Protein AF-A0A1Q5SZE1-F1 (afdb_monomer_lite)

Organism: NCBI:txid1316194

Structure (mmCIF, N/CA/C/O backbone):
data_AF-A0A1Q5SZE1-F1
#
_entry.id   AF-A0A1Q5SZE1-F1
#
loop_
_atom_site.group_PDB
_atom_site.id
_atom_site.type_symbol
_atom_site.label_atom_id
_atom_site.label_alt_id
_atom_site.label_comp_id
_atom_site.label_asym_id
_atom_site.label_entity_id
_atom_site.label_seq_id
_atom_site.pdbx_PDB_ins_code
_atom_site.Cartn_x
_atom_site.Cartn_y
_atom_site.Cartn_z
_atom_site.occupancy
_atom_site.B_iso_or_equiv
_atom_site.auth_seq_id
_atom_site.auth_comp_id
_atom_site.auth_asym_id
_atom_site.auth_atom_id
_atom_site.pdbx_PDB_model_num
ATOM 1 N N . MET A 1 1 ? -54.361 3.377 -15.193 1.00 47.22 1 MET A N 1
ATOM 2 C CA . MET A 1 1 ? -52.986 2.835 -15.245 1.00 47.22 1 MET A CA 1
ATOM 3 C C . MET A 1 1 ? -52.218 3.405 -14.065 1.00 47.22 1 MET A C 1
ATOM 5 O O . MET A 1 1 ? -51.927 4.592 -14.058 1.00 47.22 1 MET A O 1
ATOM 9 N N . LEU A 1 2 ? -52.022 2.599 -13.020 1.00 58.91 2 LEU A N 1
ATOM 10 C CA . LEU A 1 2 ? -51.396 3.005 -11.760 1.00 58.91 2 LEU A CA 1
ATOM 11 C C . LEU A 1 2 ? -49.869 2.916 -11.937 1.00 58.91 2 LEU A C 1
ATOM 13 O O . LEU A 1 2 ? -49.312 1.821 -11.994 1.00 58.91 2 LEU A O 1
ATOM 17 N N . GLY A 1 3 ? -49.221 4.065 -12.140 1.00 62.06 3 GLY A N 1
ATOM 18 C CA . GLY A 1 3 ? -47.772 4.166 -12.319 1.00 62.06 3 GLY A CA 1
ATOM 19 C C . GLY A 1 3 ? -47.040 3.724 -11.054 1.00 62.06 3 GLY A C 1
ATOM 20 O O . GLY A 1 3 ? -47.365 4.174 -9.957 1.00 62.06 3 GLY A O 1
ATOM 21 N N . ARG A 1 4 ? -46.071 2.816 -11.196 1.00 68.25 4 ARG A N 1
ATOM 22 C CA . ARG A 1 4 ? -45.222 2.398 -10.076 1.00 68.25 4 ARG A CA 1
ATOM 23 C C . ARG A 1 4 ? -44.398 3.607 -9.612 1.00 68.25 4 ARG A C 1
ATOM 25 O O . ARG A 1 4 ? -43.793 4.252 -10.470 1.00 68.25 4 ARG A O 1
ATOM 32 N N . PRO A 1 5 ? -44.346 3.920 -8.304 1.00 70.19 5 PRO A N 1
ATOM 33 C CA . PRO A 1 5 ? -43.441 4.942 -7.794 1.00 70.19 5 PRO A CA 1
ATOM 34 C C . PRO A 1 5 ? -42.013 4.613 -8.230 1.00 70.19 5 PRO A C 1
ATOM 36 O O . PRO A 1 5 ? -41.597 3.455 -8.140 1.00 70.19 5 PRO A O 1
ATOM 39 N N . ALA A 1 6 ? -41.267 5.610 -8.706 1.00 66.56 6 ALA A N 1
ATOM 40 C CA . ALA A 1 6 ? -39.836 5.464 -8.925 1.00 66.56 6 ALA A CA 1
ATOM 41 C C . ALA A 1 6 ? -39.197 5.130 -7.573 1.00 66.56 6 ALA A C 1
ATOM 43 O O . ALA A 1 6 ? -39.051 5.992 -6.708 1.00 66.56 6 ALA A O 1
ATOM 44 N N . MET A 1 7 ? -38.878 3.854 -7.368 1.00 64.06 7 MET A N 1
ATOM 45 C CA . MET A 1 7 ? -38.152 3.394 -6.197 1.00 64.06 7 MET A CA 1
ATOM 46 C C . MET A 1 7 ? -36.714 3.875 -6.383 1.00 64.06 7 MET A C 1
ATOM 48 O O . MET A 1 7 ? -35.881 3.200 -6.985 1.00 64.06 7 MET A O 1
ATOM 52 N N . ILE A 1 8 ? -36.460 5.118 -5.977 1.00 64.56 8 ILE A N 1
ATOM 53 C CA . ILE A 1 8 ? -35.122 5.692 -5.946 1.00 64.56 8 ILE A CA 1
ATOM 54 C C . ILE A 1 8 ? -34.303 4.742 -5.080 1.00 64.56 8 ILE A C 1
ATOM 56 O O . ILE A 1 8 ? -34.582 4.594 -3.891 1.00 64.56 8 ILE A O 1
ATOM 60 N N . SER A 1 9 ? -33.339 4.050 -5.688 1.00 64.25 9 SER A N 1
ATOM 61 C CA . SER A 1 9 ? -32.320 3.296 -4.967 1.00 64.25 9 SER A CA 1
ATOM 62 C C . SER A 1 9 ? -31.549 4.305 -4.123 1.00 64.25 9 SER A C 1
ATOM 64 O O . SER A 1 9 ? -30.546 4.860 -4.574 1.00 64.25 9 SER A O 1
ATOM 66 N N . GLN A 1 10 ? -32.037 4.590 -2.918 1.00 66.12 10 GLN A N 1
ATOM 67 C CA . GLN A 1 10 ? -31.289 5.326 -1.917 1.00 66.12 10 GLN A CA 1
ATOM 68 C C . GLN A 1 10 ? -30.089 4.448 -1.591 1.00 66.12 10 GLN A C 1
ATOM 70 O O . GLN A 1 10 ? -30.203 3.501 -0.818 1.00 66.12 10 GLN A O 1
ATOM 75 N N . ARG A 1 11 ? -28.952 4.694 -2.256 1.00 67.94 11 ARG A N 1
ATOM 76 C CA . ARG A 1 11 ? -27.690 4.078 -1.857 1.00 67.94 11 ARG A CA 1
ATOM 77 C C . ARG A 1 11 ? -27.478 4.503 -0.409 1.00 67.94 11 ARG A C 1
ATOM 79 O O . ARG A 1 11 ? -27.342 5.708 -0.182 1.00 67.94 11 ARG A O 1
ATOM 86 N N . PRO A 1 12 ? -27.481 3.577 0.561 1.00 67.31 12 PRO A N 1
ATOM 87 C CA . PRO A 1 12 ? -27.138 3.950 1.915 1.00 67.31 12 PRO A CA 1
ATOM 88 C C . PRO A 1 12 ? -25.728 4.538 1.874 1.00 67.31 12 PRO A C 1
ATOM 90 O O . PRO A 1 12 ? -24.790 3.903 1.389 1.00 67.31 12 PRO A O 1
ATOM 93 N N . LEU A 1 13 ? -25.591 5.779 2.338 1.00 74.94 13 LEU A N 1
ATOM 94 C CA . LEU A 1 13 ? -24.317 6.489 2.429 1.00 74.94 13 LEU A CA 1
ATOM 95 C C . LEU A 1 13 ? -23.530 6.000 3.659 1.00 74.94 13 LEU A C 1
ATOM 97 O O . LEU A 1 13 ? -22.992 6.796 4.425 1.00 74.94 13 LEU A O 1
ATOM 101 N N . SER A 1 14 ? -23.532 4.689 3.912 1.00 76.62 14 SER A N 1
ATOM 102 C CA . SER A 1 14 ? -22.815 4.121 5.046 1.00 76.62 14 SER A CA 1
ATOM 103 C C . SER A 1 14 ? -21.314 4.277 4.801 1.00 76.62 14 SER A C 1
ATOM 105 O O . SER A 1 14 ? -20.842 3.893 3.722 1.00 76.62 14 SER A O 1
ATOM 107 N N . PRO A 1 15 ? -20.552 4.821 5.763 1.00 78.75 15 PRO A N 1
ATOM 108 C CA . PRO A 1 15 ? -19.106 4.888 5.637 1.00 78.75 15 PRO A CA 1
ATOM 109 C C . PRO A 1 15 ? -18.538 3.480 5.451 1.00 78.75 15 P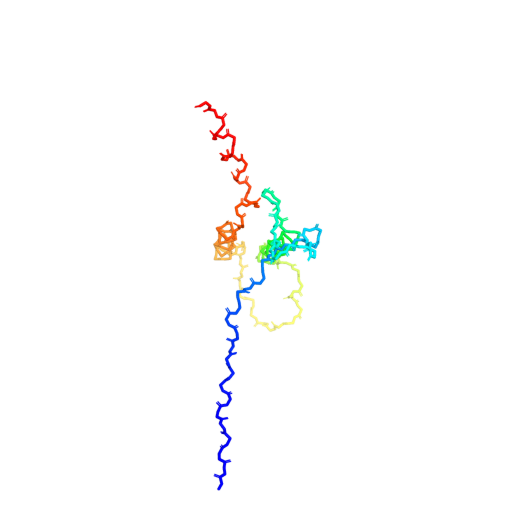RO A C 1
ATOM 111 O O . PRO A 1 15 ? -19.100 2.493 5.934 1.00 78.75 15 PRO A O 1
ATOM 114 N N . LYS A 1 16 ? -17.415 3.383 4.735 1.00 77.38 16 LYS A N 1
ATOM 115 C CA . LYS A 1 16 ? -16.717 2.105 4.598 1.00 77.38 16 LYS A CA 1
ATOM 116 C C . LYS A 1 16 ? -16.305 1.605 5.990 1.00 77.38 16 LYS A C 1
ATOM 118 O O . LYS A 1 16 ? -15.886 2.425 6.812 1.00 77.38 16 LYS A O 1
ATOM 123 N N . PRO A 1 17 ? -16.392 0.291 6.249 1.00 81.12 17 PRO A N 1
ATOM 124 C CA . PRO A 1 17 ? -15.887 -0.281 7.487 1.00 81.12 17 PRO A CA 1
ATOM 125 C C . PRO A 1 17 ? -14.421 0.101 7.699 1.00 81.12 17 PRO A C 1
ATOM 127 O O . PRO A 1 17 ? -13.633 0.121 6.749 1.00 81.12 17 PRO A O 1
ATOM 130 N N . LYS A 1 18 ? -14.058 0.407 8.946 1.00 83.38 18 LYS A N 1
ATOM 131 C CA . LYS A 1 18 ? -12.654 0.578 9.328 1.00 83.38 18 LYS A CA 1
ATOM 132 C C . LYS A 1 18 ? -11.941 -0.772 9.210 1.00 83.38 18 LYS A C 1
ATOM 134 O O . LYS A 1 18 ? -12.532 -1.811 9.489 1.00 83.38 18 LYS A O 1
ATOM 139 N N . ALA A 1 19 ? -10.671 -0.747 8.818 1.00 85.00 19 ALA A N 1
ATOM 140 C CA . ALA A 1 19 ? -9.832 -1.938 8.827 1.00 85.00 19 ALA A CA 1
ATOM 141 C C . ALA A 1 19 ? -9.418 -2.244 10.272 1.00 85.00 19 ALA A C 1
ATOM 143 O O . ALA A 1 19 ? -8.581 -1.542 10.840 1.00 85.00 19 ALA A O 1
ATOM 144 N N . ILE A 1 20 ? -10.077 -3.233 10.872 1.00 88.00 20 ILE A N 1
ATOM 145 C CA . ILE A 1 20 ? -9.874 -3.686 12.250 1.00 88.00 20 ILE A CA 1
ATOM 146 C C . ILE A 1 20 ? -9.666 -5.194 12.189 1.00 88.00 20 ILE A C 1
ATOM 148 O O . ILE A 1 20 ? -10.391 -5.885 11.476 1.00 88.00 20 ILE A O 1
ATOM 152 N N . ASP A 1 21 ? -8.686 -5.699 12.929 1.00 89.62 21 ASP A N 1
ATOM 153 C CA . ASP A 1 21 ? -8.471 -7.140 13.023 1.00 89.62 21 ASP A CA 1
ATOM 154 C C . ASP A 1 21 ? -9.548 -7.822 13.876 1.00 89.62 21 ASP A C 1
ATOM 156 O O . ASP A 1 21 ? -9.929 -7.313 14.929 1.00 89.62 21 ASP A O 1
ATOM 160 N N . ASP A 1 22 ? -9.940 -9.037 13.484 1.00 90.19 22 ASP A N 1
ATOM 161 C CA . ASP A 1 22 ? -10.996 -9.819 14.147 1.00 90.19 22 ASP A CA 1
ATOM 162 C C . ASP A 1 22 ? -10.778 -10.019 15.654 1.00 90.19 22 ASP A C 1
ATOM 164 O O . ASP A 1 22 ? -11.732 -10.091 16.421 1.00 90.19 22 ASP A O 1
ATOM 168 N N . CYS A 1 23 ? -9.521 -10.067 16.109 1.00 88.56 23 CYS A N 1
ATOM 169 C CA . CYS A 1 23 ? -9.184 -10.196 17.531 1.00 88.56 23 CYS A CA 1
ATOM 170 C C . CYS A 1 23 ? -9.579 -8.980 18.382 1.00 88.56 23 CYS A C 1
ATOM 172 O O . CYS A 1 23 ? -9.575 -9.076 19.607 1.00 88.56 23 CYS A O 1
ATOM 174 N N . TYR A 1 24 ? -9.882 -7.849 17.747 1.00 88.31 24 TYR A N 1
ATOM 175 C CA . TYR A 1 24 ? -10.356 -6.629 18.397 1.00 88.31 24 TYR A CA 1
ATOM 176 C C . TYR A 1 24 ? -11.858 -6.410 18.190 1.00 88.31 24 TYR A C 1
ATOM 178 O O . TYR A 1 24 ? -12.382 -5.371 18.584 1.00 88.31 24 TYR A O 1
ATOM 186 N N . LEU A 1 25 ? -12.556 -7.372 17.578 1.00 88.00 25 LEU A N 1
ATOM 187 C CA . LEU A 1 25 ? -14.007 -7.348 17.468 1.00 88.00 25 LEU A CA 1
ATOM 188 C C . LEU A 1 25 ? -14.622 -7.955 18.730 1.00 88.00 25 LEU A C 1
ATOM 190 O O . LEU A 1 25 ? -14.391 -9.115 19.071 1.00 88.00 25 LEU A O 1
ATOM 194 N N . THR A 1 26 ? -15.426 -7.162 19.424 1.00 86.38 26 THR A N 1
ATOM 195 C CA . THR A 1 26 ? -16.081 -7.523 20.682 1.00 86.38 26 THR A CA 1
ATOM 196 C C . THR A 1 26 ? -17.587 -7.356 20.527 1.00 86.38 26 THR A C 1
ATOM 198 O O . THR A 1 26 ? -18.079 -6.305 20.135 1.00 86.38 26 THR A O 1
ATOM 201 N N . VAL A 1 27 ? -18.355 -8.401 20.850 1.00 81.81 27 VAL A N 1
ATOM 202 C CA . VAL A 1 27 ? -19.830 -8.381 20.719 1.00 81.81 27 VAL A CA 1
ATOM 203 C C . VAL A 1 27 ? -20.483 -7.399 21.705 1.00 81.81 27 VAL A C 1
ATOM 205 O O . VAL A 1 27 ? -21.605 -6.953 21.489 1.00 81.81 27 VAL A O 1
ATOM 208 N N . ALA A 1 28 ? -19.783 -7.067 22.792 1.00 81.69 28 ALA A N 1
ATOM 209 C CA . ALA A 1 28 ? -20.268 -6.162 23.828 1.00 81.69 28 ALA A CA 1
ATOM 210 C C . ALA A 1 28 ? -20.150 -4.675 23.452 1.00 81.69 28 ALA A C 1
ATOM 212 O O . ALA A 1 28 ? -20.888 -3.860 24.005 1.00 81.69 28 ALA A O 1
ATOM 213 N N . ASP A 1 29 ? -19.255 -4.317 22.525 1.00 80.94 29 ASP A N 1
ATOM 214 C CA . ASP A 1 29 ? -18.976 -2.920 22.208 1.00 80.94 29 ASP A CA 1
ATOM 215 C C . ASP A 1 29 ? -19.756 -2.468 20.972 1.00 80.94 29 ASP A C 1
ATOM 217 O O . ASP A 1 29 ? -19.758 -3.114 19.926 1.00 80.94 29 ASP A O 1
ATOM 221 N N . ALA A 1 30 ? -20.398 -1.303 21.072 1.00 76.94 30 ALA A N 1
ATOM 222 C CA . ALA A 1 30 ? -21.099 -0.687 19.943 1.00 76.94 30 ALA A CA 1
ATOM 223 C C . ALA A 1 30 ? -20.137 -0.212 18.836 1.00 76.94 30 ALA A C 1
ATOM 225 O O . ALA A 1 30 ? -20.548 -0.004 17.693 1.00 76.94 30 ALA A O 1
ATOM 226 N N . THR A 1 31 ? -18.858 -0.023 19.175 1.00 80.19 31 THR A N 1
ATOM 227 C CA . THR A 1 31 ? -17.796 0.403 18.263 1.00 80.19 31 THR A CA 1
ATOM 228 C C . THR A 1 31 ? -16.505 -0.329 18.599 1.00 80.19 31 THR A C 1
ATOM 230 O O . THR A 1 31 ? -16.006 -0.199 19.714 1.00 80.19 31 THR A O 1
ATOM 233 N N . CYS A 1 32 ? -15.934 -1.034 17.627 1.00 84.19 32 CYS A N 1
ATOM 234 C CA . CYS A 1 32 ? -14.604 -1.623 17.752 1.00 84.19 32 CYS A CA 1
ATOM 235 C C . CYS A 1 32 ? -13.579 -0.701 17.083 1.00 84.19 32 CYS A C 1
ATOM 237 O O . CYS A 1 32 ? -13.858 -0.113 16.035 1.00 84.19 32 CYS A O 1
ATOM 239 N N . GLU A 1 33 ? -12.389 -0.590 17.667 1.00 87.19 33 GLU A N 1
ATOM 240 C CA . GLU A 1 33 ? -11.251 0.100 17.065 1.00 87.19 33 GLU A CA 1
ATOM 241 C C . GLU A 1 33 ? -9.984 -0.723 17.249 1.00 87.19 33 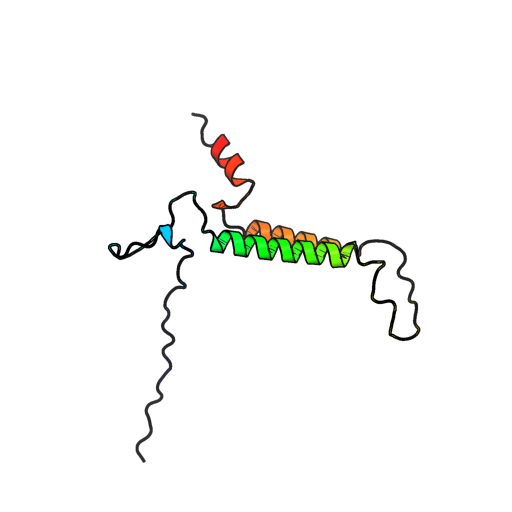GLU A C 1
ATOM 243 O O . GLU A 1 33 ? -9.834 -1.489 18.199 1.00 87.19 33 GLU A O 1
ATOM 248 N N . GLN A 1 34 ? -9.052 -0.552 16.322 1.00 87.50 34 GLN A N 1
ATOM 249 C CA . GLN A 1 34 ? -7.744 -1.158 16.452 1.00 87.50 34 GLN A CA 1
ATOM 250 C C . GLN A 1 34 ? -6.903 -0.391 17.478 1.00 87.50 34 GLN A C 1
ATOM 252 O O . GLN A 1 34 ? -6.929 0.844 17.466 1.00 87.50 34 GLN A O 1
ATOM 257 N N . PRO A 1 35 ? -6.127 -1.077 18.336 1.00 86.06 35 PRO A N 1
ATOM 258 C CA . PRO A 1 35 ? -5.308 -0.403 19.331 1.00 86.06 35 PRO A CA 1
ATOM 259 C C . PRO A 1 35 ? -4.324 0.600 18.709 1.00 86.06 35 PRO A C 1
ATOM 261 O O . PRO A 1 35 ? -3.793 0.360 17.617 1.00 86.06 35 PRO A O 1
ATOM 264 N N . PRO A 1 36 ? -4.020 1.706 19.408 1.00 82.19 36 PRO A N 1
ATOM 265 C CA . PRO A 1 36 ? -3.084 2.705 18.915 1.00 82.19 36 PRO A CA 1
ATOM 266 C C . PRO A 1 36 ? -1.690 2.095 18.733 1.00 82.19 36 PRO A C 1
ATOM 268 O O . PRO A 1 36 ? -1.197 1.362 19.587 1.00 82.19 36 PRO A O 1
ATOM 271 N N . GLY A 1 37 ? -1.041 2.407 17.611 1.00 77.69 37 GLY A N 1
ATOM 272 C CA . GLY A 1 37 ? 0.289 1.881 17.289 1.00 77.69 37 GLY A CA 1
ATOM 273 C C . GLY A 1 37 ? 0.291 0.485 16.659 1.00 77.69 37 GLY A C 1
ATOM 274 O O . GLY A 1 37 ? 1.334 0.055 16.173 1.00 77.69 37 GLY A O 1
ATOM 275 N N . ILE A 1 38 ? -0.856 -0.196 16.611 1.00 82.12 38 ILE A N 1
ATOM 276 C CA . ILE A 1 38 ? -1.026 -1.461 15.895 1.00 82.12 38 ILE A CA 1
ATOM 277 C C . ILE A 1 38 ? -1.703 -1.152 14.561 1.00 82.12 38 ILE A C 1
ATOM 279 O O . ILE A 1 38 ? -2.651 -0.370 14.509 1.00 82.12 38 ILE A O 1
ATOM 283 N N . PHE A 1 39 ? -1.191 -1.724 13.473 1.00 85.00 39 PHE A N 1
ATOM 284 C CA . PHE A 1 39 ? -1.805 -1.655 12.147 1.00 85.00 39 PHE A CA 1
ATOM 285 C C . PHE A 1 39 ? -2.666 -2.895 11.895 1.00 85.00 39 PHE A C 1
ATOM 287 O O . PHE A 1 39 ? -2.426 -3.948 12.483 1.00 85.00 39 PHE A O 1
ATOM 294 N N . SER A 1 40 ? -3.646 -2.780 10.995 1.00 88.50 40 SER A N 1
ATOM 295 C CA . SER A 1 40 ? -4.493 -3.924 10.677 1.00 88.50 40 SER A CA 1
ATOM 296 C C . SER A 1 40 ? -3.698 -4.863 9.807 1.00 88.50 40 SER A C 1
ATOM 298 O O . SER A 1 40 ? -3.066 -4.421 8.842 1.00 88.50 40 SER A O 1
ATOM 300 N N . ARG A 1 41 ? -3.760 -6.159 10.107 1.00 89.31 41 ARG A N 1
ATOM 301 C CA . ARG A 1 41 ? -3.134 -7.200 9.293 1.00 89.31 41 ARG A CA 1
ATOM 302 C C . ARG A 1 41 ? -3.586 -7.106 7.841 1.00 89.31 41 ARG A C 1
ATOM 304 O O . ARG A 1 41 ? -2.746 -7.209 6.951 1.00 89.31 41 ARG A O 1
ATOM 311 N N . ILE A 1 42 ? -4.872 -6.831 7.594 1.00 89.06 42 ILE A N 1
ATOM 312 C CA . ILE A 1 42 ? -5.371 -6.681 6.223 1.00 89.06 42 ILE A CA 1
ATOM 313 C C . ILE A 1 42 ? -4.841 -5.407 5.563 1.00 89.06 42 ILE A C 1
ATOM 315 O O . ILE A 1 42 ? -4.416 -5.457 4.413 1.00 89.06 42 ILE A O 1
ATOM 319 N N . SER A 1 43 ? -4.796 -4.280 6.281 1.00 88.12 43 SER A N 1
ATOM 320 C CA . SER A 1 43 ? -4.243 -3.032 5.738 1.00 88.12 43 SER A CA 1
ATOM 321 C C . SER A 1 43 ? -2.770 -3.179 5.385 1.00 88.12 43 SER A C 1
ATOM 323 O O . SER A 1 43 ? -2.365 -2.800 4.294 1.00 88.12 43 SER A O 1
ATOM 325 N N . TRP A 1 44 ? -1.978 -3.779 6.273 1.00 88.88 44 TRP A N 1
ATOM 326 C CA . TRP A 1 44 ? -0.567 -4.048 6.013 1.00 88.88 44 TRP A CA 1
ATOM 327 C C . TRP A 1 44 ? -0.367 -4.971 4.817 1.00 88.88 44 TRP A C 1
ATOM 329 O O . TRP A 1 44 ? 0.481 -4.706 3.965 1.00 88.88 44 TRP A O 1
ATOM 339 N N . PHE A 1 45 ? -1.181 -6.021 4.715 1.00 91.19 45 PHE A N 1
ATOM 340 C CA . PHE A 1 45 ? -1.132 -6.933 3.582 1.00 91.19 45 PHE A CA 1
ATOM 341 C C . PHE A 1 45 ? -1.450 -6.218 2.263 1.00 91.19 45 PHE A C 1
ATOM 343 O O . PHE A 1 45 ? -0.722 -6.380 1.288 1.00 91.19 45 PHE A O 1
ATOM 350 N N . VAL A 1 46 ? -2.480 -5.368 2.240 1.00 91.12 46 VAL A N 1
ATOM 351 C CA . VAL A 1 46 ? -2.846 -4.569 1.060 1.00 91.12 46 VAL A CA 1
ATOM 352 C C . VAL A 1 46 ? -1.712 -3.632 0.642 1.00 91.12 46 VAL A C 1
ATOM 354 O O . VAL A 1 46 ? -1.366 -3.602 -0.537 1.00 91.12 46 VAL A O 1
ATOM 357 N N . GLU A 1 47 ? -1.100 -2.900 1.576 1.00 91.31 47 GLU A N 1
ATOM 358 C CA . GLU A 1 47 ? 0.038 -2.030 1.239 1.00 91.31 47 GLU A CA 1
ATOM 359 C C . GLU A 1 47 ? 1.254 -2.836 0.753 1.00 91.31 47 GLU A C 1
ATOM 361 O O . GLU A 1 47 ? 1.945 -2.420 -0.176 1.00 91.31 47 GLU A O 1
ATOM 366 N N . THR A 1 48 ? 1.469 -4.036 1.300 1.00 92.06 48 THR A N 1
ATOM 367 C CA . THR A 1 48 ? 2.524 -4.953 0.837 1.00 92.06 48 THR A CA 1
ATOM 368 C C . THR A 1 48 ? 2.279 -5.419 -0.599 1.00 92.06 48 THR A C 1
ATOM 370 O O . THR A 1 48 ? 3.218 -5.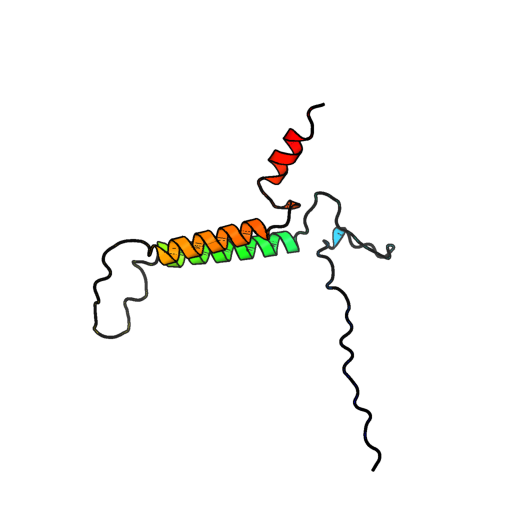481 -1.392 1.00 92.06 48 THR A O 1
ATOM 373 N N . LEU A 1 49 ? 1.027 -5.710 -0.970 1.00 94.56 49 LEU A N 1
ATOM 374 C CA . LEU A 1 49 ? 0.679 -6.082 -2.344 1.00 94.56 49 LEU A CA 1
ATOM 375 C C . LEU A 1 49 ? 0.935 -4.941 -3.333 1.00 94.56 49 LEU A C 1
ATOM 377 O O . LEU A 1 49 ? 1.501 -5.191 -4.394 1.00 94.56 49 LEU A O 1
ATOM 381 N N . LYS A 1 50 ? 0.587 -3.698 -2.975 1.00 92.38 50 LYS A N 1
ATOM 382 C CA . LYS A 1 50 ? 0.879 -2.524 -3.815 1.00 92.38 50 LYS A CA 1
ATOM 383 C C . LYS A 1 50 ? 2.380 -2.343 -4.025 1.00 92.38 50 LYS A C 1
ATOM 385 O O . LYS A 1 50 ? 2.827 -2.130 -5.147 1.00 92.38 50 LYS A O 1
ATOM 390 N N . LEU A 1 51 ? 3.175 -2.486 -2.963 1.00 92.00 51 LEU A N 1
ATOM 391 C CA . LEU A 1 51 ? 4.631 -2.424 -3.079 1.00 92.00 51 LEU A CA 1
ATOM 392 C C . LEU A 1 51 ? 5.173 -3.546 -3.975 1.00 92.00 51 LEU A C 1
ATOM 394 O O . LEU A 1 51 ? 6.072 -3.321 -4.786 1.00 92.00 51 LEU A O 1
ATOM 398 N N . HIS A 1 52 ? 4.614 -4.753 -3.861 1.00 94.12 52 HIS A N 1
ATOM 399 C CA . HIS A 1 52 ? 5.004 -5.867 -4.716 1.00 94.12 52 HIS A CA 1
ATOM 400 C C . HIS A 1 52 ? 4.664 -5.614 -6.192 1.00 94.12 52 HIS A C 1
ATOM 402 O O . HIS A 1 52 ? 5.451 -5.978 -7.067 1.00 94.12 52 HIS A O 1
ATOM 408 N N . GLU A 1 53 ? 3.538 -4.967 -6.480 1.00 92.38 53 GLU A N 1
ATOM 409 C CA . GLU A 1 53 ? 3.164 -4.557 -7.834 1.00 92.38 53 GLU A CA 1
ATOM 410 C C . GLU A 1 53 ? 4.179 -3.568 -8.424 1.00 92.38 53 GLU A C 1
ATOM 412 O O . GLU A 1 53 ? 4.670 -3.791 -9.532 1.00 92.38 53 GLU A O 1
ATOM 417 N N . ILE A 1 54 ? 4.598 -2.557 -7.654 1.00 91.44 54 ILE A N 1
ATOM 418 C CA . ILE A 1 54 ? 5.660 -1.623 -8.065 1.00 91.44 54 ILE A CA 1
ATOM 419 C C . ILE A 1 54 ? 6.967 -2.385 -8.325 1.00 91.44 54 ILE A C 1
ATOM 421 O O . ILE A 1 54 ? 7.599 -2.204 -9.365 1.00 91.44 54 ILE A O 1
ATOM 425 N N . LEU A 1 55 ? 7.352 -3.308 -7.437 1.00 92.25 55 LEU A N 1
ATOM 426 C CA . LEU A 1 55 ? 8.538 -4.149 -7.630 1.00 92.25 55 LEU A CA 1
ATOM 427 C C . LEU A 1 55 ? 8.450 -4.988 -8.913 1.00 92.25 55 LEU A C 1
ATOM 429 O O . LEU A 1 55 ? 9.432 -5.113 -9.645 1.00 92.25 55 LEU A O 1
ATOM 433 N N . ARG A 1 56 ? 7.279 -5.554 -9.214 1.00 89.62 56 ARG A N 1
ATOM 434 C CA . ARG A 1 56 ? 7.050 -6.301 -10.454 1.00 89.62 56 ARG A CA 1
ATOM 435 C C . ARG A 1 56 ? 7.233 -5.398 -11.672 1.00 89.62 56 ARG A C 1
ATOM 437 O O . ARG A 1 56 ? 7.885 -5.811 -12.629 1.00 89.62 56 ARG A O 1
ATOM 444 N N . THR A 1 57 ? 6.710 -4.175 -11.624 1.00 87.69 57 THR A N 1
ATOM 445 C CA . THR A 1 57 ? 6.884 -3.167 -12.678 1.00 87.69 57 THR A CA 1
ATOM 446 C C . THR A 1 57 ? 8.355 -2.814 -12.881 1.00 87.69 57 THR A C 1
ATOM 448 O O . THR A 1 57 ? 8.810 -2.758 -14.022 1.00 87.69 57 THR A O 1
ATOM 451 N N . ILE A 1 58 ? 9.119 -2.649 -11.799 1.00 88.75 58 ILE A N 1
ATOM 452 C CA . ILE A 1 58 ? 10.569 -2.407 -11.839 1.00 88.75 58 ILE A CA 1
ATOM 453 C C . ILE A 1 58 ? 11.289 -3.565 -12.532 1.00 88.75 58 ILE A C 1
ATOM 455 O O . ILE A 1 58 ? 12.048 -3.348 -13.477 1.00 88.75 58 ILE A O 1
ATOM 459 N N . LEU A 1 59 ? 11.029 -4.800 -12.096 1.00 87.31 59 LEU A N 1
ATOM 460 C CA . LEU A 1 59 ? 11.647 -5.995 -12.670 1.00 87.31 59 LEU A CA 1
ATOM 461 C C . LEU A 1 59 ? 11.316 -6.139 -14.159 1.00 87.31 59 LEU A C 1
ATOM 463 O O . LEU A 1 59 ? 12.200 -6.404 -14.970 1.00 87.31 59 LEU A O 1
ATOM 467 N N . PHE A 1 60 ? 10.062 -5.897 -14.538 1.00 84.56 60 PHE A N 1
ATOM 468 C CA . PHE A 1 60 ? 9.643 -5.963 -15.931 1.00 84.56 60 PHE A CA 1
ATOM 469 C C . PHE A 1 60 ? 10.288 -4.862 -16.783 1.00 84.56 60 PHE A C 1
ATOM 471 O O . PHE A 1 60 ? 10.865 -5.150 -17.825 1.00 84.56 60 PHE A O 1
ATOM 478 N N . LYS A 1 61 ? 10.230 -3.600 -16.353 1.00 81.81 61 LYS A N 1
ATOM 479 C CA . LYS A 1 61 ? 10.691 -2.472 -17.174 1.00 81.81 61 LYS A CA 1
ATOM 480 C C . LYS A 1 61 ? 12.211 -2.367 -17.268 1.00 81.81 61 LYS A C 1
ATOM 482 O O . LYS A 1 61 ? 12.698 -1.945 -18.309 1.00 81.81 61 LYS A O 1
ATOM 487 N N . LEU A 1 62 ? 12.942 -2.716 -16.206 1.00 80.50 62 LEU A N 1
ATOM 488 C CA . LEU A 1 62 ? 14.395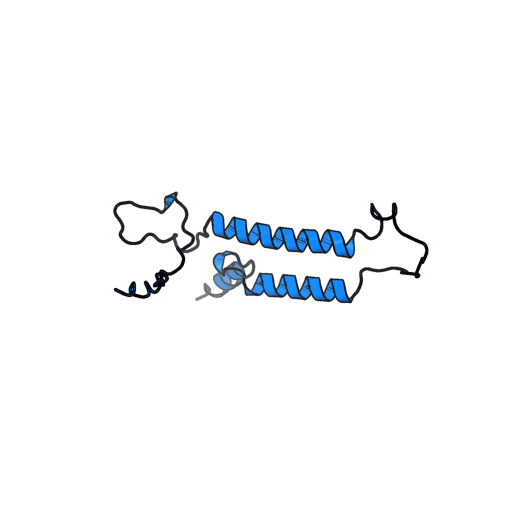 -2.510 -16.135 1.00 80.50 62 LEU A CA 1
ATOM 489 C C . LEU A 1 62 ? 15.213 -3.777 -16.403 1.00 80.50 62 LEU A C 1
ATOM 491 O O . LEU A 1 62 ? 16.387 -3.676 -16.752 1.00 80.50 62 LEU A O 1
ATOM 495 N N . TYR A 1 63 ? 14.628 -4.966 -16.220 1.00 76.44 63 TYR A N 1
ATOM 496 C CA . TYR A 1 63 ? 15.366 -6.231 -16.321 1.00 76.44 63 TYR A CA 1
ATOM 497 C C . TYR A 1 63 ? 14.820 -7.186 -17.388 1.00 76.44 63 TYR A C 1
ATOM 499 O O . TYR A 1 63 ? 15.518 -8.133 -17.747 1.00 76.44 63 TYR A O 1
ATOM 507 N N . ASN A 1 64 ? 13.644 -6.934 -17.979 1.00 69.38 64 ASN A N 1
ATOM 508 C CA . ASN A 1 64 ? 13.098 -7.780 -19.050 1.00 69.38 64 ASN A CA 1
ATOM 509 C C . ASN A 1 64 ? 13.682 -7.483 -20.447 1.00 69.38 64 ASN A C 1
ATOM 511 O O . ASN A 1 64 ? 13.115 -7.870 -21.465 1.00 69.38 64 ASN A O 1
ATOM 515 N N . HIS A 1 65 ? 14.833 -6.816 -20.532 1.00 61.38 65 HIS A N 1
ATOM 516 C CA . HIS A 1 65 ? 15.466 -6.450 -21.804 1.00 61.38 65 HIS A CA 1
ATOM 517 C C . HIS A 1 65 ? 16.068 -7.641 -22.585 1.00 61.38 65 HIS A C 1
ATOM 519 O O . HIS A 1 65 ? 16.739 -7.420 -23.591 1.00 61.38 65 HIS A O 1
ATOM 525 N N . GLY A 1 66 ? 15.861 -8.893 -22.152 1.00 55.03 66 GLY A N 1
ATOM 526 C CA . GLY A 1 66 ? 16.551 -10.046 -22.742 1.00 55.03 66 GLY A CA 1
ATOM 527 C C . GLY A 1 66 ? 15.889 -11.423 -22.652 1.00 55.03 66 GLY A C 1
ATOM 528 O O . GLY A 1 66 ? 16.576 -12.397 -22.942 1.00 55.03 66 GLY A O 1
ATOM 529 N N . GLY A 1 67 ? 14.610 -11.576 -22.285 1.00 51.94 67 GLY A N 1
ATOM 530 C CA . GLY A 1 67 ? 14.057 -12.932 -22.159 1.00 51.94 67 GLY A CA 1
ATOM 531 C C . GLY A 1 67 ? 12.539 -13.054 -22.185 1.00 51.94 67 GLY A C 1
ATOM 532 O O . GLY A 1 67 ? 11.916 -12.962 -21.139 1.00 51.94 67 GLY A O 1
ATOM 533 N N . LEU A 1 68 ? 12.016 -13.347 -23.385 1.00 50.72 68 LEU A N 1
ATOM 534 C CA . LEU A 1 68 ? 10.903 -14.258 -23.753 1.00 50.72 68 LEU A CA 1
ATOM 535 C C . LEU A 1 68 ? 9.920 -13.742 -24.817 1.00 50.72 68 LEU A C 1
ATOM 537 O O . LEU A 1 68 ? 9.090 -14.515 -25.270 1.00 50.72 68 LEU A O 1
ATOM 541 N N . GLU A 1 69 ? 10.070 -12.519 -25.321 1.00 48.34 69 GLU A N 1
ATOM 542 C CA . GLU A 1 69 ? 9.234 -11.996 -26.423 1.00 48.34 69 GLU A CA 1
ATOM 543 C C . GLU A 1 69 ? 10.073 -11.756 -27.692 1.00 48.34 69 GLU A C 1
ATOM 545 O O . GLU A 1 69 ? 9.990 -10.725 -28.350 1.00 48.34 69 GLU A O 1
ATOM 550 N N . ALA A 1 70 ? 10.932 -12.719 -28.031 1.00 45.78 70 ALA A N 1
ATOM 551 C CA . ALA A 1 70 ? 11.597 -12.788 -29.334 1.00 45.78 70 ALA A CA 1
ATOM 552 C C . ALA A 1 70 ? 11.166 -14.048 -30.094 1.00 45.78 70 ALA A C 1
ATOM 554 O O . ALA A 1 70 ? 12.000 -14.688 -30.733 1.00 45.78 70 ALA A O 1
ATOM 555 N N . PHE A 1 71 ? 9.890 -14.443 -29.985 1.00 46.81 71 PHE A N 1
ATOM 556 C CA . PHE A 1 71 ? 9.386 -15.577 -30.760 1.00 46.81 71 PHE A CA 1
ATOM 557 C C . PHE A 1 71 ? 8.404 -15.212 -31.870 1.00 46.81 71 PHE A C 1
ATOM 559 O O . PHE A 1 71 ? 8.477 -15.845 -32.914 1.00 46.81 71 PHE A O 1
ATOM 566 N N . GLU A 1 72 ? 7.559 -14.182 -31.770 1.00 48.78 72 GLU A N 1
ATOM 567 C CA . GLU A 1 72 ? 6.564 -13.953 -32.832 1.00 48.78 72 GLU A CA 1
ATOM 568 C C . GLU A 1 72 ? 6.200 -12.472 -32.990 1.00 48.78 72 GLU A C 1
ATOM 570 O O . GLU A 1 72 ? 5.365 -11.967 -32.256 1.00 48.78 72 GLU A O 1
ATOM 575 N N . ALA A 1 73 ? 6.824 -11.779 -33.953 1.00 44.72 73 ALA A N 1
ATOM 576 C CA . ALA A 1 73 ? 6.163 -10.822 -34.858 1.00 44.72 73 ALA A CA 1
ATOM 577 C C . ALA A 1 73 ? 7.189 -9.994 -35.655 1.00 44.72 73 ALA A C 1
ATOM 579 O O . ALA A 1 73 ? 7.848 -9.092 -35.149 1.00 44.72 73 ALA A O 1
ATOM 580 N N . THR A 1 74 ? 7.267 -10.301 -36.951 1.00 46.84 74 THR A N 1
ATOM 581 C CA . THR A 1 74 ? 7.459 -9.345 -38.056 1.00 46.84 74 THR A CA 1
ATOM 582 C C . THR A 1 74 ? 8.559 -8.283 -37.924 1.00 46.84 74 THR A C 1
ATOM 584 O O . THR A 1 74 ? 8.334 -7.164 -37.480 1.00 46.84 74 THR A O 1
ATOM 587 N N . GLY A 1 75 ? 9.724 -8.619 -38.480 1.00 45.59 75 GLY A N 1
ATOM 588 C CA . GLY A 1 75 ? 10.493 -7.779 -39.405 1.00 45.59 75 GLY A CA 1
ATOM 589 C C . GLY A 1 75 ? 10.333 -6.258 -39.325 1.00 45.59 75 GLY A C 1
ATOM 590 O O . GLY A 1 75 ? 9.857 -5.658 -40.280 1.00 45.59 75 GLY A O 1
ATOM 591 N N . HIS A 1 76 ? 10.821 -5.641 -38.254 1.00 40.38 76 HIS A N 1
ATOM 592 C CA . HIS A 1 76 ? 11.527 -4.357 -38.279 1.00 40.38 76 HIS A CA 1
ATOM 593 C C . HIS A 1 76 ? 12.342 -4.268 -36.987 1.00 40.38 76 HIS A C 1
ATOM 595 O O . HIS A 1 76 ? 11.845 -3.868 -35.939 1.00 40.38 7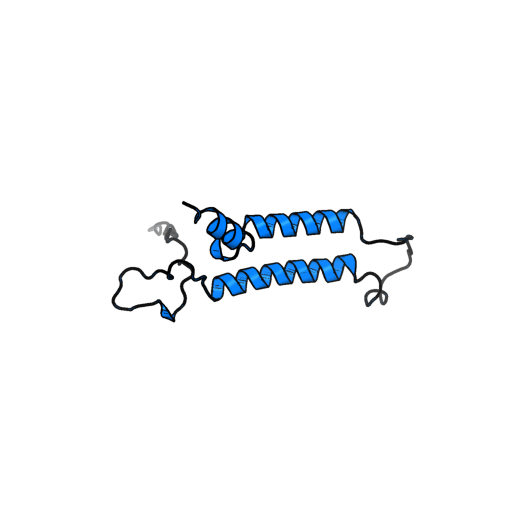6 HIS A O 1
ATOM 601 N N . GLN A 1 77 ? 13.611 -4.681 -37.051 1.00 48.78 77 GLN A N 1
ATOM 602 C CA . GLN A 1 77 ? 14.571 -4.368 -35.997 1.00 48.78 77 GLN A CA 1
ATOM 603 C C . GLN A 1 77 ? 14.846 -2.863 -36.047 1.00 48.78 77 GLN A C 1
ATOM 605 O O . GLN A 1 77 ? 15.769 -2.403 -36.718 1.00 48.78 77 GLN A O 1
ATOM 610 N N . THR A 1 78 ? 14.027 -2.073 -35.358 1.00 42.75 78 THR A N 1
ATOM 611 C CA . THR A 1 78 ? 14.427 -0.719 -34.995 1.00 42.75 78 THR A CA 1
ATOM 612 C C . THR A 1 78 ? 15.357 -0.838 -33.803 1.00 42.75 78 THR A C 1
ATOM 614 O O . THR A 1 78 ? 14.932 -1.145 -32.692 1.00 42.75 78 THR A O 1
ATOM 617 N N . ASN A 1 79 ? 16.640 -0.641 -34.081 1.00 49.19 79 ASN A N 1
ATOM 618 C CA . ASN A 1 79 ? 17.709 -0.332 -33.140 1.00 49.19 79 ASN A CA 1
ATOM 619 C C . ASN A 1 79 ? 17.194 0.253 -31.808 1.00 49.19 79 ASN A C 1
ATOM 621 O O . ASN A 1 79 ? 16.946 1.453 -31.732 1.00 49.19 79 ASN A O 1
ATOM 625 N N . SER A 1 80 ? 17.094 -0.548 -30.745 1.00 48.94 80 SER A N 1
ATOM 626 C CA . SER A 1 80 ? 17.048 -0.004 -29.384 1.00 48.94 80 SER A CA 1
ATOM 627 C C . SER A 1 80 ? 18.323 -0.403 -28.666 1.00 48.94 80 SER A C 1
ATOM 629 O O . SER A 1 80 ? 18.435 -1.418 -27.982 1.00 48.94 80 SER A O 1
ATOM 631 N N . ARG A 1 81 ? 19.347 0.395 -28.948 1.00 48.47 81 ARG A N 1
ATOM 632 C CA . ARG A 1 81 ? 20.638 0.357 -28.287 1.00 48.47 81 ARG A CA 1
ATOM 633 C C . ARG A 1 81 ? 20.456 0.895 -26.864 1.00 48.47 81 ARG A C 1
ATOM 635 O O . ARG A 1 81 ? 20.409 2.099 -26.670 1.00 48.47 81 ARG A O 1
ATOM 642 N N . ASN A 1 82 ? 20.471 -0.034 -25.914 1.00 60.53 82 ASN A N 1
ATOM 643 C CA . ASN A 1 82 ? 21.179 0.042 -24.634 1.00 60.53 82 ASN A CA 1
ATOM 644 C C . ASN A 1 82 ? 20.691 1.066 -23.592 1.00 60.53 82 ASN A C 1
ATOM 646 O O . ASN A 1 82 ? 21.131 2.213 -23.573 1.00 60.53 82 ASN A O 1
ATOM 650 N N . GLY A 1 83 ? 19.937 0.562 -22.616 1.00 56.97 83 GLY A N 1
ATOM 651 C CA . GLY A 1 83 ? 19.729 1.188 -21.310 1.00 56.97 83 GLY A CA 1
ATOM 652 C C . GLY A 1 83 ? 18.269 1.120 -20.865 1.00 56.97 83 GLY A C 1
ATOM 653 O O . GLY A 1 83 ? 17.385 1.091 -21.722 1.00 56.97 83 GLY A O 1
ATOM 654 N N . PRO A 1 84 ? 17.996 1.086 -19.549 1.00 62.62 84 PRO A N 1
ATOM 655 C CA . PRO A 1 84 ? 16.647 1.309 -19.058 1.00 62.62 84 PRO A CA 1
ATOM 656 C C . PRO A 1 84 ? 16.146 2.665 -19.562 1.00 62.62 84 PRO A C 1
ATOM 658 O O . PRO A 1 84 ? 16.839 3.677 -19.448 1.00 62.62 84 PRO A O 1
ATOM 661 N N . ASP A 1 85 ? 14.952 2.666 -20.144 1.00 77.62 85 ASP A N 1
ATOM 662 C CA . ASP A 1 85 ? 14.302 3.871 -20.642 1.00 77.62 85 ASP A CA 1
ATOM 663 C C . ASP A 1 85 ? 14.145 4.895 -19.499 1.00 77.62 85 ASP A C 1
ATOM 665 O O . ASP A 1 85 ? 13.549 4.610 -18.458 1.00 77.62 85 ASP A O 1
ATOM 669 N N . ILE A 1 86 ? 14.707 6.092 -19.686 1.00 82.25 86 ILE A N 1
ATOM 670 C CA . ILE A 1 86 ? 14.696 7.174 -18.689 1.00 82.25 86 ILE A CA 1
ATOM 671 C C . ILE A 1 86 ? 13.255 7.535 -18.305 1.00 82.25 86 ILE A C 1
ATOM 673 O O . ILE A 1 86 ? 12.987 7.836 -17.141 1.00 82.25 86 ILE A O 1
ATOM 677 N N . GLN A 1 87 ? 12.313 7.453 -19.252 1.00 84.12 87 GLN A N 1
ATOM 678 C CA . GLN A 1 87 ? 10.897 7.687 -18.978 1.00 84.12 87 GLN A CA 1
ATOM 679 C C . GLN A 1 87 ? 10.329 6.619 -18.033 1.00 84.12 87 GLN A C 1
ATOM 681 O O . GLN A 1 87 ? 9.603 6.941 -17.093 1.00 84.12 87 GLN A O 1
ATOM 686 N N . SER A 1 88 ? 10.702 5.355 -18.232 1.00 83.69 88 SER A N 1
ATOM 687 C CA . SER A 1 88 ? 10.335 4.252 -17.342 1.00 83.69 88 SER A CA 1
ATOM 688 C C . SER A 1 88 ? 10.895 4.422 -15.926 1.00 83.69 88 SER A C 1
ATOM 690 O O . SER A 1 88 ? 10.174 4.152 -14.966 1.00 83.69 88 SER A O 1
ATOM 692 N N . ILE A 1 89 ? 12.131 4.913 -15.782 1.00 87.62 89 ILE A N 1
ATOM 693 C CA . ILE A 1 89 ? 12.731 5.230 -14.473 1.00 87.62 89 ILE A CA 1
ATOM 694 C C . ILE A 1 89 ? 11.961 6.359 -13.778 1.00 87.62 89 ILE A C 1
ATOM 696 O O . ILE A 1 89 ? 11.588 6.210 -12.617 1.00 87.62 89 ILE A O 1
ATOM 700 N N . ALA A 1 90 ? 11.680 7.457 -14.484 1.00 89.19 90 ALA A N 1
ATOM 701 C CA . ALA A 1 90 ? 10.932 8.586 -13.926 1.00 89.19 90 ALA A CA 1
ATOM 702 C C . ALA A 1 90 ? 9.517 8.179 -13.476 1.00 89.19 90 ALA A C 1
ATOM 704 O O . ALA A 1 90 ? 9.036 8.630 -12.440 1.00 89.19 90 ALA A O 1
ATOM 705 N N . GLN A 1 91 ? 8.865 7.288 -14.228 1.00 89.38 91 GLN A N 1
ATOM 706 C CA . GLN A 1 91 ? 7.555 6.751 -13.866 1.00 89.38 91 GLN A CA 1
ATOM 707 C C . GLN A 1 91 ? 7.610 5.896 -12.590 1.00 89.38 91 GLN A C 1
ATOM 709 O O . GLN A 1 91 ? 6.751 6.040 -11.725 1.00 89.38 91 GLN A O 1
ATOM 714 N N . ILE A 1 92 ? 8.616 5.023 -12.463 1.00 91.38 92 ILE A N 1
ATOM 715 C CA . ILE A 1 92 ? 8.824 4.211 -11.254 1.00 91.38 92 ILE A CA 1
ATOM 716 C C . ILE A 1 92 ? 9.046 5.110 -10.031 1.00 91.38 92 ILE A C 1
ATOM 718 O O . ILE A 1 92 ? 8.474 4.853 -8.975 1.00 91.38 92 ILE A O 1
ATOM 722 N N . ASP A 1 93 ? 9.854 6.163 -10.171 1.00 92.00 93 ASP A N 1
ATOM 723 C CA . ASP A 1 93 ? 10.135 7.105 -9.084 1.00 92.00 93 ASP A CA 1
ATOM 724 C C . ASP A 1 93 ? 8.861 7.832 -8.623 1.00 92.00 93 ASP A C 1
ATOM 726 O O . ASP A 1 93 ? 8.556 7.873 -7.431 1.00 92.00 93 ASP A O 1
ATOM 730 N N . ALA A 1 94 ? 8.041 8.297 -9.572 1.00 93.06 94 ALA A N 1
ATOM 731 C CA . ALA A 1 94 ? 6.749 8.907 -9.271 1.00 93.06 94 ALA A CA 1
ATOM 732 C C . ALA A 1 94 ? 5.782 7.936 -8.564 1.00 93.06 94 ALA A C 1
ATOM 734 O O . ALA A 1 94 ? 5.097 8.329 -7.619 1.00 93.06 94 ALA A O 1
ATOM 735 N N . GLU A 1 95 ? 5.733 6.666 -8.982 1.00 92.31 95 GLU A N 1
ATOM 736 C CA . GLU A 1 95 ? 4.912 5.628 -8.339 1.00 92.31 95 GLU A CA 1
ATOM 737 C C . GLU A 1 95 ? 5.380 5.323 -6.909 1.00 92.31 95 GLU A C 1
ATOM 739 O O . GLU A 1 95 ? 4.554 5.207 -6.001 1.00 92.31 95 GLU A O 1
ATOM 744 N N . LEU A 1 96 ? 6.694 5.244 -6.681 1.00 92.50 96 LEU A N 1
ATOM 745 C CA . LEU A 1 96 ? 7.274 5.052 -5.349 1.00 92.50 96 LEU A CA 1
ATOM 746 C C . LEU A 1 96 ? 6.995 6.242 -4.429 1.00 92.50 96 LEU A C 1
ATOM 748 O O . LEU A 1 96 ? 6.638 6.050 -3.264 1.00 92.50 96 LEU A O 1
ATOM 752 N N . GLN A 1 97 ? 7.112 7.461 -4.952 1.00 92.25 97 GLN A N 1
ATOM 753 C CA . GLN A 1 97 ? 6.810 8.676 -4.205 1.00 92.25 97 GLN A CA 1
ATOM 754 C C . GLN A 1 97 ? 5.323 8.736 -3.832 1.00 92.25 97 GLN A C 1
ATOM 756 O O . GLN A 1 97 ? 4.986 8.941 -2.665 1.00 92.25 97 GLN A O 1
ATOM 761 N N . ALA A 1 98 ? 4.430 8.461 -4.786 1.00 92.31 98 ALA A N 1
ATOM 762 C CA . ALA A 1 98 ? 2.995 8.391 -4.529 1.00 92.31 98 ALA A CA 1
ATOM 763 C C . ALA A 1 98 ? 2.649 7.291 -3.512 1.00 92.31 98 ALA A C 1
ATOM 765 O O . ALA A 1 98 ? 1.796 7.495 -2.646 1.00 92.31 98 ALA A O 1
ATOM 766 N N . PHE A 1 99 ? 3.317 6.137 -3.573 1.00 91.44 99 PHE A N 1
ATOM 767 C CA . PHE A 1 99 ? 3.159 5.080 -2.576 1.00 91.44 99 PHE A CA 1
ATOM 768 C C . PHE A 1 99 ? 3.578 5.555 -1.179 1.00 91.44 99 PHE A C 1
ATOM 770 O O . PHE A 1 99 ? 2.816 5.369 -0.230 1.00 91.44 99 PHE A O 1
ATOM 777 N N . LYS A 1 100 ? 4.732 6.226 -1.052 1.00 89.25 100 LYS A N 1
ATOM 778 C CA . LYS A 1 100 ? 5.213 6.784 0.223 1.00 89.25 100 LYS A CA 1
ATOM 779 C C . LYS A 1 100 ? 4.235 7.809 0.807 1.00 89.25 100 LYS A C 1
ATOM 781 O O . LYS A 1 100 ? 3.948 7.759 1.998 1.00 89.25 100 LYS A O 1
ATOM 786 N N . GLU A 1 101 ? 3.697 8.709 -0.012 1.00 89.56 101 GLU A N 1
ATOM 787 C CA . GLU A 1 101 ? 2.768 9.760 0.434 1.00 89.56 101 GLU A CA 1
ATOM 788 C C . GLU A 1 101 ? 1.409 9.220 0.896 1.00 89.56 101 GLU A C 1
ATOM 790 O O . GLU A 1 101 ? 0.791 9.776 1.804 1.00 89.56 101 GLU A O 1
ATOM 795 N N . ASN A 1 102 ? 0.944 8.125 0.290 1.00 88.75 102 ASN A N 1
ATOM 796 C CA . ASN A 1 102 ? -0.327 7.489 0.639 1.00 88.75 102 ASN A CA 1
ATOM 797 C C . ASN A 1 102 ? -0.192 6.418 1.728 1.00 88.75 102 ASN A C 1
ATOM 799 O O . ASN A 1 102 ? -1.195 5.826 2.142 1.00 88.75 102 ASN A O 1
ATOM 803 N N . LEU A 1 103 ? 1.029 6.154 2.190 1.00 86.62 103 LEU A N 1
ATOM 804 C CA . LEU A 1 103 ? 1.285 5.136 3.188 1.00 86.62 103 LEU A CA 1
ATOM 805 C C . LEU A 1 103 ? 0.661 5.554 4.533 1.00 86.62 103 LEU A C 1
ATOM 807 O O . LEU A 1 103 ? 0.847 6.687 4.989 1.00 86.62 103 LEU A O 1
ATOM 811 N N . PRO A 1 104 ? -0.069 4.663 5.224 1.00 82.88 104 PRO A N 1
ATOM 812 C CA . PRO A 1 104 ? -0.526 4.946 6.576 1.00 82.88 104 PRO A CA 1
ATOM 813 C C . PRO A 1 104 ? 0.655 5.332 7.475 1.00 82.88 104 PRO A C 1
ATOM 815 O O . PRO A 1 104 ? 1.644 4.609 7.518 1.00 82.88 104 PRO A O 1
ATOM 818 N N . LYS A 1 105 ? 0.535 6.417 8.256 1.00 80.12 105 LYS A N 1
ATOM 819 C CA . LYS A 1 105 ? 1.607 6.917 9.153 1.00 80.12 105 LYS A CA 1
ATOM 820 C C . LYS A 1 105 ? 2.216 5.841 10.058 1.00 80.12 105 LYS A C 1
ATOM 822 O O . LYS A 1 105 ? 3.383 5.900 10.406 1.00 80.12 105 LYS A O 1
ATOM 827 N N . LEU A 1 106 ? 1.407 4.857 10.443 1.00 75.06 106 LEU A N 1
ATOM 828 C CA . LEU A 1 106 ? 1.818 3.720 11.269 1.00 75.06 106 LEU A CA 1
ATOM 829 C C . LEU A 1 106 ? 2.805 2.773 10.564 1.00 75.06 106 LEU A C 1
ATOM 831 O O . LEU A 1 106 ? 3.529 2.046 11.239 1.00 75.06 106 LEU A O 1
ATOM 835 N N . LEU A 1 107 ? 2.804 2.755 9.231 1.00 76.25 107 LEU A N 1
ATOM 836 C CA . LEU A 1 107 ? 3.672 1.938 8.384 1.00 76.25 107 LEU A CA 1
ATOM 837 C C . LEU A 1 107 ? 4.881 2.716 7.853 1.00 76.25 107 LEU A C 1
ATOM 839 O O . LEU A 1 107 ? 5.764 2.109 7.252 1.00 76.25 107 LEU A O 1
ATOM 843 N N . ASP A 1 108 ? 4.920 4.032 8.060 1.00 80.06 108 ASP A N 1
ATOM 844 C CA . ASP A 1 108 ? 5.986 4.883 7.547 1.00 80.06 108 ASP A CA 1
ATOM 845 C C . ASP A 1 108 ? 7.308 4.547 8.251 1.00 80.06 108 ASP A C 1
ATOM 847 O O . ASP A 1 108 ? 7.405 4.513 9.481 1.00 80.06 108 ASP A O 1
ATOM 851 N N . TRP A 1 109 ? 8.344 4.273 7.464 1.00 70.62 109 TRP A N 1
ATOM 852 C CA . TRP A 1 109 ? 9.692 3.976 7.947 1.00 70.62 109 TRP A CA 1
ATOM 853 C C . TRP A 1 109 ? 10.324 5.164 8.691 1.00 70.62 109 TRP A C 1
ATOM 855 O O . TRP A 1 109 ? 11.135 4.948 9.594 1.00 70.62 109 TRP A O 1
ATOM 865 N N . ASP A 1 110 ? 9.893 6.396 8.396 1.00 69.25 110 ASP A N 1
ATOM 866 C CA . ASP A 1 110 ? 10.392 7.629 9.019 1.00 69.25 110 ASP A CA 1
ATOM 867 C C . ASP A 1 110 ? 9.645 7.957 10.330 1.00 69.25 110 ASP A C 1
ATOM 869 O O . ASP A 1 110 ? 10.115 8.730 11.170 1.00 69.25 110 ASP A O 1
ATOM 873 N N . TRP A 1 111 ? 8.510 7.298 10.586 1.00 64.69 111 TRP A N 1
ATOM 874 C CA . TRP A 1 111 ? 7.684 7.513 11.780 1.00 64.69 111 TRP A CA 1
ATOM 875 C C . TRP A 1 111 ? 8.438 7.250 13.088 1.00 64.69 111 TRP A C 1
ATOM 877 O O . TRP A 1 111 ? 8.267 7.969 14.078 1.00 64.69 111 TRP A O 1
ATOM 887 N N . LYS A 1 112 ? 9.321 6.242 13.104 1.00 57.00 112 LYS A N 1
ATOM 888 C CA . LYS A 1 112 ? 10.159 5.952 14.277 1.00 57.00 112 LYS A CA 1
ATOM 889 C C . LYS A 1 112 ? 11.223 7.024 14.512 1.00 57.00 112 LYS A C 1
ATOM 891 O O . LYS A 1 112 ? 11.536 7.289 15.670 1.00 57.00 112 LYS A O 1
ATOM 896 N N . ALA A 1 113 ? 11.735 7.669 13.462 1.00 55.12 113 ALA A N 1
ATOM 897 C CA . ALA A 1 113 ? 12.707 8.751 13.605 1.00 55.12 113 ALA A CA 1
ATOM 898 C C . ALA A 1 113 ? 12.078 9.968 14.308 1.00 55.12 113 ALA A C 1
ATOM 900 O O . ALA A 1 113 ? 12.671 10.526 15.229 1.00 55.12 113 ALA A O 1
ATOM 901 N N . HIS A 1 114 ? 10.826 10.300 13.977 1.00 51.88 114 HIS A N 1
ATOM 902 C CA . HIS A 1 114 ? 10.099 11.412 14.599 1.00 51.88 114 HIS A CA 1
ATOM 903 C C . HIS A 1 114 ? 9.668 11.162 16.054 1.00 51.88 114 HIS A C 1
ATOM 905 O O . HIS A 1 114 ? 9.586 12.111 16.834 1.00 51.88 114 HIS A O 1
ATOM 911 N N . GLN A 1 115 ? 9.439 9.908 16.464 1.00 52.88 115 GLN A N 1
ATOM 912 C CA . GLN A 1 115 ? 9.143 9.599 17.872 1.00 52.88 115 GLN A CA 1
ATOM 913 C C . GLN A 1 115 ? 10.367 9.687 18.794 1.00 52.88 115 GLN A C 1
ATOM 915 O O . GLN A 1 115 ? 10.208 9.947 19.987 1.00 52.88 115 GLN A O 1
ATOM 920 N N . ILE A 1 116 ? 11.579 9.480 18.269 1.00 51.91 116 ILE A N 1
ATOM 921 C CA . ILE A 1 116 ? 12.814 9.566 19.064 1.00 51.91 116 ILE A CA 1
ATOM 922 C C . ILE A 1 116 ? 13.194 11.034 19.305 1.00 51.91 116 ILE A C 1
ATOM 924 O O . ILE A 1 116 ? 13.626 11.383 20.401 1.00 51.91 116 ILE A O 1
ATOM 928 N N . THR A 1 117 ? 12.960 11.921 18.334 1.00 52.66 117 THR A N 1
ATOM 929 C CA . THR A 1 117 ? 13.268 13.355 18.477 1.00 52.66 117 THR A CA 1
ATOM 930 C C . THR A 1 117 ? 12.279 14.098 19.385 1.00 52.66 117 THR A C 1
ATOM 932 O O . THR A 1 117 ? 12.659 15.072 20.022 1.00 52.66 117 THR A O 1
ATOM 935 N N . GLY A 1 118 ? 11.036 13.624 19.518 1.00 49.62 118 GLY A N 1
ATOM 936 C CA . GLY A 1 118 ? 10.027 14.219 20.410 1.00 49.62 118 GLY A CA 1
ATOM 937 C C . GLY A 1 118 ? 10.132 13.818 21.890 1.00 49.62 118 GLY A C 1
ATOM 938 O O . GLY A 1 118 ? 9.228 14.131 22.660 1.00 49.62 118 GLY A O 1
ATOM 939 N N . LYS A 1 119 ? 11.184 13.088 2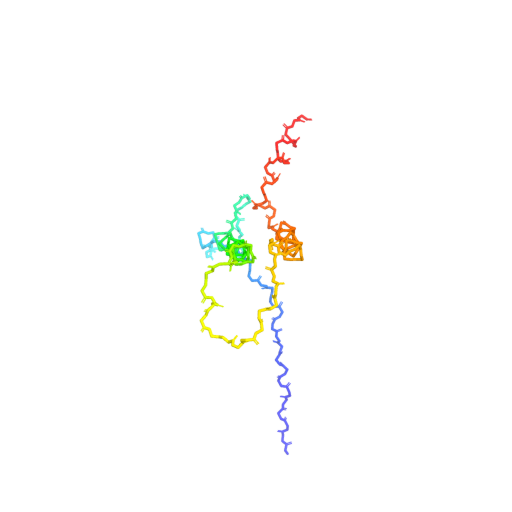2.289 1.00 47.03 119 LYS A N 1
ATOM 940 C CA . LYS A 1 119 ? 11.362 12.535 23.646 1.00 47.03 119 LYS A CA 1
ATOM 941 C C . LYS A 1 119 ? 12.584 13.072 24.399 1.00 47.03 119 LYS A C 1
ATOM 943 O O . LYS A 1 119 ? 13.016 12.454 25.370 1.00 47.03 119 LYS A O 1
ATOM 948 N N . VAL A 1 120 ? 13.133 14.212 23.980 1.00 40.66 120 VAL A N 1
ATOM 949 C CA . VAL A 1 120 ? 14.185 14.912 24.728 1.00 40.66 120 VAL A CA 1
ATOM 950 C C . VAL A 1 120 ? 13.613 16.211 25.295 1.00 40.66 120 VAL A C 1
ATOM 952 O O . VAL A 1 120 ? 13.493 17.183 24.561 1.00 40.66 120 VAL A O 1
ATOM 955 N N . LEU A 1 121 ? 13.288 16.133 26.595 1.00 40.84 121 LEU A N 1
ATOM 956 C CA . LEU A 1 121 ? 13.057 17.188 27.601 1.00 40.84 121 LEU A CA 1
ATOM 957 C C . LEU A 1 121 ? 12.059 18.309 27.269 1.00 40.84 121 LEU A C 1
ATOM 959 O O . LEU A 1 121 ? 12.401 19.231 26.501 1.00 40.84 121 LEU A O 1
#

Sequence (121 aa):
MLGRPAMISQRPLSPKPKAIDDCYLTVADATCEQPPGIFSRISWFVETLKLHEILRTILFKLYNHGGLEAFEATGHQTNSRNGPDIQSIAQIDAELQAFKENLPKLLDWDWKAHQITGKVL

Radius of gyration: 24.67 Å; chains: 1; bounding box: 74×33×67 Å

Secondary structure (DSSP, 8-state):
--PPP--------PPPPP---GGG--TT-SS--PPTTPPPHHHHHHHHHHHHHHHHHHHHHHH-TTSS--SS--S------SS--HHHHHHHHHHHHHHHHHS-GGG-TTHHHHHHHTT--

pLDDT: mean 74.47, std 16.53, range [40.38, 94.56]

Foldseek 3Di:
DDDDPPPPPPPPPDDDDDQEEPVQDDPPDPDTDHDPLDDRPVLVVVLVVLVVVLVVLCCCQFPVPDDDPPPDDDDDPPDPPDGRDPVSVVVSVVSVVVSQVPDDLSPHPCNVVVVVVVPDD